Protein AF-A0A2V6M785-F1 (afdb_monomer)

pLDDT: mean 87.36, std 16.02, range [40.91, 98.44]

Mean predicted aligned error: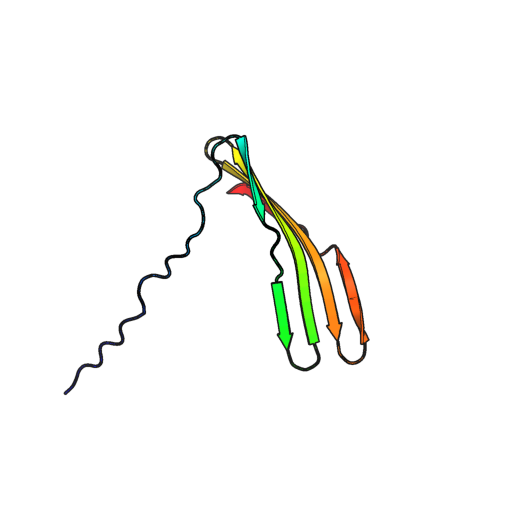 8.93 Å

Structure (mmCIF, N/CA/C/O backbone):
data_AF-A0A2V6M785-F1
#
_entry.id   AF-A0A2V6M785-F1
#
loop_
_atom_site.group_PDB
_atom_site.id
_atom_site.type_symbol
_atom_site.label_atom_id
_atom_site.label_alt_id
_atom_site.label_comp_id
_atom_site.label_asym_id
_atom_site.label_entity_id
_atom_site.label_seq_id
_atom_site.pdbx_PDB_ins_code
_atom_site.Cartn_x
_atom_site.Cartn_y
_atom_site.Cartn_z
_atom_site.occupancy
_atom_site.B_iso_or_equiv
_atom_site.auth_seq_id
_atom_site.auth_comp_id
_atom_site.auth_asym_id
_atom_site.auth_atom_id
_atom_site.pdbx_PDB_model_num
ATOM 1 N N . MET A 1 1 ? 34.692 -36.173 16.708 1.00 40.91 1 MET A N 1
ATOM 2 C CA . MET A 1 1 ? 33.333 -35.989 16.164 1.00 40.91 1 MET A CA 1
ATOM 3 C C . MET A 1 1 ? 32.802 -34.702 16.766 1.00 40.91 1 MET A C 1
ATOM 5 O O . MET A 1 1 ? 32.456 -34.698 17.938 1.00 40.91 1 MET A O 1
ATOM 9 N N . THR A 1 2 ? 32.889 -33.599 16.027 1.00 44.34 2 THR A N 1
ATOM 10 C CA . THR A 1 2 ? 32.453 -32.275 16.494 1.00 44.34 2 THR A CA 1
ATOM 11 C C . THR A 1 2 ? 31.051 -32.057 15.944 1.00 44.34 2 THR A C 1
ATOM 13 O O . THR A 1 2 ? 30.851 -32.156 14.738 1.00 44.34 2 THR A O 1
ATOM 16 N N . LEU A 1 3 ? 30.071 -31.875 16.826 1.00 49.81 3 LEU A N 1
ATOM 17 C CA . LEU A 1 3 ? 28.700 -31.554 16.443 1.00 49.81 3 LEU A CA 1
ATOM 18 C C . LEU A 1 3 ? 28.629 -30.053 16.148 1.00 49.81 3 LEU A C 1
ATOM 20 O O . LEU A 1 3 ? 28.672 -29.246 17.074 1.00 49.81 3 LEU A O 1
ATOM 24 N N . ASP A 1 4 ? 28.524 -29.693 14.869 1.00 55.38 4 ASP A N 1
ATOM 25 C CA . ASP A 1 4 ? 28.115 -28.353 14.449 1.00 55.38 4 ASP A CA 1
ATOM 26 C C . ASP A 1 4 ? 26.618 -28.186 14.727 1.00 55.38 4 ASP A C 1
ATOM 28 O O . ASP A 1 4 ? 25.756 -28.665 13.989 1.00 55.38 4 ASP A O 1
ATOM 32 N N . LEU A 1 5 ? 26.298 -27.518 15.833 1.00 61.50 5 LEU A N 1
ATOM 33 C CA . LEU A 1 5 ? 24.953 -27.028 16.101 1.00 61.50 5 LEU A CA 1
ATOM 34 C C . LEU A 1 5 ? 24.755 -25.745 15.291 1.00 61.50 5 LEU A C 1
ATOM 36 O O . LEU A 1 5 ? 25.086 -24.651 15.749 1.00 61.50 5 LEU A O 1
ATOM 40 N N . THR A 1 6 ? 24.205 -25.862 14.082 1.00 59.97 6 THR A N 1
ATOM 41 C CA . THR A 1 6 ? 23.687 -24.703 13.348 1.00 59.97 6 THR A CA 1
ATOM 42 C C . THR A 1 6 ? 22.503 -24.136 14.123 1.00 59.97 6 THR A C 1
ATOM 44 O O . THR A 1 6 ? 21.368 -24.599 14.004 1.00 59.97 6 THR A O 1
ATOM 47 N N . ARG A 1 7 ? 22.770 -23.142 14.967 1.00 63.72 7 ARG A N 1
ATOM 48 C CA . ARG A 1 7 ? 21.734 -22.337 15.603 1.00 63.72 7 ARG A CA 1
ATOM 49 C C . ARG A 1 7 ? 21.094 -21.493 14.504 1.00 63.72 7 ARG A C 1
ATOM 51 O O . ARG A 1 7 ? 21.705 -20.533 14.038 1.00 63.72 7 ARG A O 1
ATOM 58 N N . ALA A 1 8 ? 19.874 -21.852 14.095 1.00 63.94 8 ALA A N 1
ATOM 59 C CA . ALA A 1 8 ? 19.000 -20.893 13.432 1.00 63.94 8 ALA A CA 1
ATOM 60 C C . ALA A 1 8 ? 19.001 -19.620 14.291 1.00 63.94 8 ALA A C 1
ATOM 62 O O . ALA A 1 8 ? 19.004 -19.712 15.526 1.00 63.94 8 ALA A O 1
ATOM 63 N N . GLY A 1 9 ? 19.121 -18.456 13.649 1.00 64.25 9 GLY A N 1
ATOM 64 C CA . GLY A 1 9 ? 19.157 -17.173 14.343 1.00 64.25 9 GLY A CA 1
ATOM 65 C C . GLY A 1 9 ? 18.007 -17.043 15.351 1.00 64.25 9 GLY A C 1
ATOM 66 O O . GLY A 1 9 ? 17.051 -17.820 15.301 1.00 64.25 9 GLY A O 1
ATOM 67 N N . PRO A 1 10 ? 18.097 -16.100 16.306 1.00 65.94 10 PRO A N 1
ATOM 68 C CA . PRO A 1 10 ? 16.973 -15.816 17.199 1.00 65.94 10 PRO A CA 1
ATOM 69 C C . PRO A 1 10 ? 15.661 -15.704 16.396 1.00 65.94 10 PRO A C 1
ATOM 71 O O . PRO A 1 10 ? 15.727 -15.332 15.220 1.00 65.94 10 PRO A O 1
ATOM 74 N N . PRO A 1 11 ? 14.499 -16.047 16.994 1.00 61.53 11 PRO A N 1
ATOM 75 C CA . PRO A 1 11 ? 13.202 -15.936 16.331 1.00 61.53 11 PRO A CA 1
ATOM 76 C C . PRO A 1 11 ? 13.120 -14.619 15.568 1.00 61.53 11 PRO A C 1
ATOM 78 O O . PRO A 1 11 ? 13.608 -13.603 16.067 1.00 61.53 11 PRO A O 1
ATOM 81 N N . PHE A 1 12 ? 12.555 -14.644 14.362 1.00 50.91 12 PHE A N 1
ATOM 82 C CA . PHE A 1 12 ? 12.336 -13.433 13.583 1.00 50.91 12 PHE A CA 1
ATOM 83 C C . PHE A 1 12 ? 11.284 -12.594 14.323 1.00 50.91 12 PHE A C 1
ATOM 85 O O . PHE A 1 12 ? 10.086 -12.759 14.120 1.00 50.91 12 PHE A O 1
ATOM 92 N N . VAL A 1 13 ? 11.746 -11.794 15.285 1.00 52.62 13 VAL A N 1
ATOM 93 C CA . VAL A 1 13 ? 10.956 -10.796 15.997 1.00 52.62 13 VAL A CA 1
ATOM 94 C C . VAL A 1 13 ? 10.881 -9.615 15.050 1.00 52.62 13 VAL A C 1
ATOM 96 O O . VAL A 1 13 ? 11.829 -8.836 14.941 1.00 52.62 13 VAL A O 1
ATOM 99 N N . THR A 1 14 ? 9.794 -9.551 14.292 1.00 55.97 14 THR A N 1
ATOM 100 C CA . THR A 1 14 ? 9.394 -8.307 13.651 1.00 55.97 14 THR A CA 1
ATOM 101 C C . THR A 1 14 ? 8.852 -7.396 14.746 1.00 55.97 14 THR A C 1
ATOM 103 O O . THR A 1 14 ? 8.172 -7.853 15.663 1.00 55.97 14 THR A O 1
ATOM 106 N N . ASP A 1 15 ? 9.179 -6.111 14.684 1.00 55.97 15 ASP A N 1
ATOM 107 C CA . ASP A 1 15 ? 8.607 -5.089 15.571 1.00 55.97 15 ASP A CA 1
ATOM 108 C C . ASP A 1 15 ? 7.196 -4.709 15.072 1.00 55.97 15 ASP A C 1
ATOM 110 O O . ASP A 1 15 ? 6.819 -3.539 15.064 1.00 55.97 15 ASP A O 1
ATOM 114 N N . ASP A 1 16 ? 6.453 -5.693 14.539 1.00 62.22 16 ASP A N 1
ATOM 115 C CA . ASP A 1 16 ? 5.170 -5.450 13.892 1.00 62.22 16 ASP A CA 1
ATOM 116 C C . ASP A 1 16 ? 4.197 -4.920 14.951 1.00 62.22 16 ASP A C 1
ATOM 118 O O . ASP A 1 16 ? 3.978 -5.589 15.970 1.00 62.22 16 ASP A O 1
ATOM 122 N N . PRO A 1 17 ? 3.629 -3.721 14.750 1.00 61.72 17 PRO A N 1
ATOM 123 C CA . PRO A 1 17 ? 2.753 -3.116 15.735 1.00 61.72 17 PRO A CA 1
ATOM 124 C C . PRO A 1 17 ? 1.521 -3.993 15.988 1.00 61.72 17 PRO A C 1
ATOM 126 O O . PRO A 1 17 ? 0.968 -4.625 15.081 1.00 61.72 17 PRO A O 1
ATOM 129 N N . GLU A 1 18 ? 1.077 -4.016 17.247 1.00 71.25 18 GLU A N 1
ATOM 130 C CA . GLU A 1 18 ? -0.235 -4.557 17.603 1.00 71.25 18 GLU A CA 1
ATOM 131 C C . GLU A 1 18 ? -1.342 -3.817 16.823 1.00 71.25 18 GLU A C 1
ATOM 133 O O . GLU A 1 18 ? -1.142 -2.662 16.434 1.00 71.25 18 GLU A O 1
ATOM 138 N N . PRO A 1 19 ? -2.517 -4.442 16.595 1.00 72.06 19 PRO A N 1
ATOM 139 C CA . PRO A 1 19 ? -3.635 -3.775 15.934 1.00 72.06 19 PRO A CA 1
ATOM 140 C C . PRO A 1 19 ? -3.900 -2.383 16.527 1.00 72.06 19 PRO A C 1
ATOM 142 O O . PRO A 1 19 ? -3.837 -2.233 17.755 1.00 72.06 19 PRO A O 1
ATOM 145 N N . PRO A 1 20 ? -4.249 -1.369 15.707 1.00 82.19 20 PRO A N 1
ATOM 146 C CA . PRO A 1 20 ? -4.619 -0.065 16.224 1.00 82.19 20 PRO A CA 1
ATOM 147 C C . PRO A 1 20 ? -5.728 -0.224 17.270 1.00 82.19 20 PRO A C 1
ATOM 149 O O . PRO A 1 20 ? -6.652 -1.025 17.068 1.00 82.19 20 PRO A O 1
ATOM 152 N N . PRO A 1 21 ? -5.691 0.540 18.375 1.00 86.75 21 PRO A N 1
ATOM 153 C CA . PRO A 1 21 ? -6.777 0.508 19.340 1.00 86.75 21 PRO A CA 1
ATOM 154 C C . PRO A 1 21 ? -8.102 0.870 18.646 1.00 86.75 21 PRO A C 1
ATOM 156 O O . PRO A 1 21 ? -8.092 1.582 17.636 1.00 86.75 21 PRO A O 1
ATOM 159 N N . PRO A 1 22 ? -9.260 0.435 19.174 1.00 90.62 22 PRO A N 1
ATOM 160 C CA . PRO A 1 22 ? -10.552 0.773 18.589 1.00 90.62 22 PRO A CA 1
ATOM 161 C C . PRO A 1 22 ? -10.709 2.281 18.356 1.00 90.62 22 PRO A C 1
ATOM 163 O O . PRO A 1 22 ? -10.510 3.091 19.260 1.00 90.62 22 PRO A O 1
ATOM 166 N N . GLY A 1 23 ? -11.074 2.648 17.130 1.00 90.56 23 GLY A N 1
ATOM 167 C CA . GLY A 1 23 ? -11.185 4.026 16.664 1.00 90.56 23 GLY A CA 1
ATOM 168 C C . GLY A 1 23 ? -9.868 4.679 16.220 1.00 90.56 23 GLY A C 1
ATOM 169 O O . GLY A 1 23 ? -9.892 5.844 15.820 1.00 90.56 23 GLY A O 1
ATOM 170 N N . GLY A 1 24 ? -8.738 3.971 16.299 1.00 92.75 24 GLY A N 1
ATOM 171 C CA . GLY A 1 24 ? -7.406 4.459 15.947 1.00 92.75 24 GLY A CA 1
ATOM 172 C C . GLY A 1 24 ? -7.058 4.286 14.468 1.00 92.75 24 GLY A C 1
ATOM 173 O O . GLY A 1 24 ? -7.457 3.309 13.836 1.00 92.75 24 GLY A O 1
ATOM 174 N N . TRP A 1 25 ? -6.284 5.235 13.937 1.00 94.19 25 TRP A N 1
ATOM 175 C CA . TRP A 1 25 ? -5.707 5.186 12.592 1.00 94.19 25 TRP A CA 1
ATOM 176 C C . TRP A 1 25 ? -4.228 4.806 12.648 1.00 94.19 25 TRP A C 1
ATOM 178 O O . TRP A 1 25 ? -3.487 5.346 13.467 1.00 94.19 25 TRP A O 1
ATOM 188 N N . GLU A 1 26 ? -3.798 3.971 11.709 1.00 93.44 26 GLU A N 1
ATOM 189 C CA . GLU A 1 26 ? -2.398 3.804 11.324 1.00 93.44 26 GLU A CA 1
ATOM 190 C C . GLU A 1 26 ? -2.265 4.049 9.812 1.00 93.44 26 GLU A C 1
ATOM 192 O O . GLU A 1 26 ? -3.092 3.591 9.019 1.00 93.44 26 GLU A O 1
ATOM 197 N N . ILE A 1 27 ? -1.251 4.825 9.419 1.00 94.44 27 ILE A N 1
ATOM 198 C CA . ILE A 1 27 ? -0.994 5.227 8.032 1.00 94.44 27 ILE A CA 1
ATOM 199 C C . ILE A 1 27 ? 0.474 4.948 7.728 1.00 94.44 27 ILE A C 1
ATOM 201 O O . ILE A 1 27 ? 1.354 5.624 8.262 1.00 94.44 27 ILE A O 1
ATOM 205 N N . ASN A 1 28 ? 0.722 4.004 6.826 1.00 94.50 28 ASN A N 1
ATOM 206 C CA . ASN A 1 28 ? 2.053 3.685 6.328 1.00 94.50 28 ASN A CA 1
ATOM 207 C C . ASN A 1 28 ? 2.155 4.096 4.854 1.00 94.50 28 ASN A C 1
ATOM 209 O O . ASN A 1 28 ? 1.211 3.930 4.081 1.00 94.50 28 ASN A O 1
ATOM 213 N N . ILE A 1 29 ? 3.308 4.644 4.459 1.00 97.06 29 ILE A N 1
ATOM 214 C CA . ILE A 1 29 ? 3.588 5.023 3.064 1.00 97.06 29 ILE A CA 1
ATOM 215 C C . ILE A 1 29 ? 4.912 4.386 2.614 1.00 97.06 29 ILE A C 1
ATOM 217 O O . ILE A 1 29 ? 5.912 5.090 2.440 1.00 97.06 29 ILE A O 1
ATOM 221 N N . PRO A 1 30 ? 4.979 3.047 2.509 1.00 95.56 30 PRO A N 1
ATOM 222 C CA . PRO A 1 30 ? 6.159 2.374 1.989 1.00 95.56 30 PRO A CA 1
ATOM 223 C C . PRO A 1 30 ? 6.314 2.561 0.474 1.00 95.56 30 PRO A C 1
ATOM 225 O O . PRO A 1 30 ? 5.430 3.044 -0.239 1.00 95.56 30 PRO A O 1
ATOM 228 N N . PHE A 1 31 ? 7.465 2.112 -0.017 1.00 95.81 31 PHE A N 1
ATOM 229 C CA . PHE A 1 31 ? 7.638 1.738 -1.410 1.00 95.81 31 PHE A CA 1
ATOM 230 C C . PHE A 1 31 ? 8.124 0.291 -1.484 1.00 95.81 31 PHE A C 1
ATOM 232 O O . PHE A 1 31 ? 8.910 -0.148 -0.643 1.00 95.81 31 PHE A O 1
ATOM 239 N N . ILE A 1 32 ? 7.681 -0.432 -2.505 1.00 96.81 32 ILE A N 1
ATOM 240 C CA . ILE A 1 32 ? 8.210 -1.749 -2.867 1.00 96.81 32 ILE A CA 1
ATOM 241 C C . ILE A 1 32 ? 9.018 -1.564 -4.149 1.00 96.81 32 ILE A C 1
ATOM 243 O O . ILE A 1 32 ? 8.609 -0.809 -5.027 1.00 96.81 32 ILE A O 1
ATOM 247 N N . LEU A 1 33 ? 10.187 -2.197 -4.240 1.00 97.06 33 LEU A N 1
ATOM 248 C CA . LEU A 1 33 ? 11.061 -2.143 -5.411 1.00 97.06 33 LEU A CA 1
ATOM 249 C C . LEU A 1 33 ? 11.560 -3.552 -5.720 1.00 97.06 33 LEU A C 1
ATOM 251 O O . LEU A 1 33 ? 12.277 -4.145 -4.915 1.00 97.06 33 LEU A O 1
ATOM 255 N N . GLU A 1 34 ? 11.259 -4.033 -6.919 1.00 97.81 34 GLU A N 1
ATOM 256 C CA . GLU A 1 34 ? 11.886 -5.213 -7.498 1.00 97.81 34 GLU A CA 1
ATOM 257 C C . GLU A 1 34 ? 12.732 -4.796 -8.703 1.00 97.81 34 GLU A C 1
ATOM 259 O O . GLU A 1 34 ? 12.300 -4.033 -9.571 1.00 97.81 34 GLU A O 1
ATOM 264 N N . ARG A 1 35 ? 13.975 -5.280 -8.761 1.00 96.75 35 ARG A N 1
ATOM 265 C CA . ARG A 1 35 ? 14.886 -4.998 -9.871 1.00 96.75 35 ARG A CA 1
ATOM 2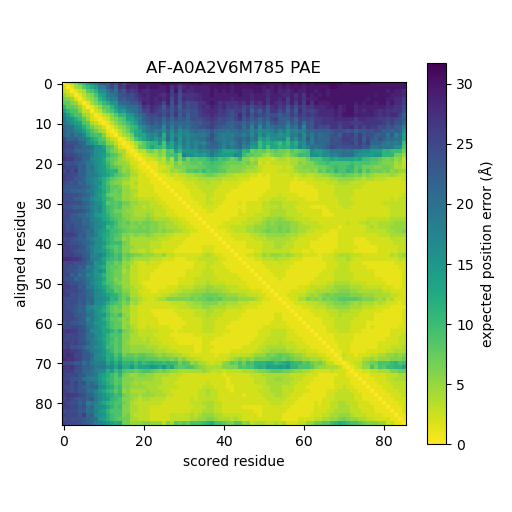66 C C . ARG A 1 35 ? 15.535 -6.277 -10.372 1.00 96.75 35 ARG A C 1
ATOM 268 O O . ARG A 1 35 ? 16.214 -6.977 -9.627 1.00 96.75 35 ARG A O 1
ATOM 275 N N . THR A 1 36 ? 15.388 -6.511 -11.669 1.00 96.12 36 THR A N 1
ATOM 276 C CA . THR A 1 36 ? 16.081 -7.553 -12.431 1.00 96.12 36 THR A CA 1
ATOM 277 C C . THR A 1 36 ? 16.861 -6.900 -13.583 1.00 96.12 36 THR A C 1
ATOM 279 O O . THR A 1 36 ? 16.678 -5.709 -13.855 1.00 96.12 36 THR A O 1
ATOM 282 N N . PRO A 1 37 ? 17.798 -7.599 -14.252 1.00 97.38 37 PRO A N 1
ATOM 283 C CA . PRO A 1 37 ? 18.504 -7.020 -15.393 1.00 97.38 37 PRO A CA 1
ATOM 284 C C . PRO A 1 37 ? 17.526 -6.522 -16.467 1.00 97.38 37 PRO A C 1
ATOM 286 O O . PRO A 1 37 ? 16.729 -7.295 -16.990 1.00 97.38 37 PRO A O 1
ATOM 289 N N . GLY A 1 38 ? 17.586 -5.229 -16.785 1.00 96.00 38 GLY A N 1
ATOM 290 C CA . GLY A 1 38 ? 16.748 -4.595 -17.804 1.00 96.00 38 GLY A CA 1
ATOM 291 C C . GLY A 1 38 ? 15.305 -4.277 -17.399 1.00 96.00 38 GLY A C 1
ATOM 292 O O . GLY A 1 38 ? 14.572 -3.744 -18.232 1.00 96.00 38 GLY A O 1
ATOM 293 N N . ARG A 1 39 ? 14.885 -4.590 -16.160 1.00 97.44 39 ARG A N 1
ATOM 294 C CA . ARG A 1 39 ? 13.515 -4.362 -15.669 1.00 97.44 39 ARG A CA 1
ATOM 295 C C . ARG A 1 39 ? 13.488 -3.887 -14.216 1.00 97.44 39 ARG A C 1
ATOM 297 O O . ARG A 1 39 ? 14.212 -4.378 -13.354 1.00 97.44 39 ARG A O 1
ATOM 304 N N . THR A 1 40 ? 12.648 -2.899 -13.934 1.00 97.88 40 THR A N 1
ATOM 305 C CA . THR A 1 40 ? 12.364 -2.411 -12.579 1.00 97.88 40 THR A CA 1
ATOM 306 C C . THR A 1 40 ? 10.859 -2.287 -12.390 1.00 97.88 40 THR A C 1
ATOM 308 O O . THR A 1 40 ? 10.191 -1.675 -13.221 1.00 97.88 40 THR A O 1
ATOM 311 N N . GLU A 1 41 ? 10.348 -2.819 -11.289 1.00 98.12 41 GLU A N 1
ATOM 312 C CA . GLU A 1 41 ? 8.963 -2.664 -10.844 1.00 98.12 41 GLU A CA 1
ATOM 313 C C . GLU A 1 41 ? 8.922 -2.020 -9.473 1.00 98.12 41 GLU A C 1
ATOM 315 O O . GLU A 1 41 ? 9.778 -2.284 -8.625 1.00 98.12 41 GLU A O 1
ATOM 320 N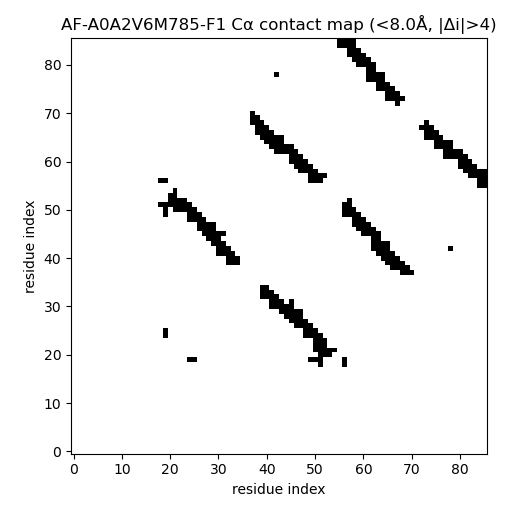 N . MET A 1 42 ? 7.931 -1.161 -9.261 1.00 98.19 42 MET A N 1
ATOM 321 C CA . MET A 1 42 ? 7.714 -0.518 -7.977 1.00 98.19 42 MET A CA 1
ATOM 322 C C . MET A 1 42 ? 6.234 -0.343 -7.686 1.00 98.19 42 MET A C 1
ATOM 324 O O . MET A 1 42 ? 5.473 -0.026 -8.595 1.00 98.19 42 MET A O 1
ATOM 328 N N . ASP A 1 43 ? 5.893 -0.391 -6.404 1.00 98.25 43 ASP A N 1
ATOM 329 C CA . ASP A 1 43 ? 4.694 0.246 -5.864 1.00 98.25 43 ASP A CA 1
ATOM 330 C C . ASP A 1 43 ? 5.158 1.435 -5.025 1.00 98.25 43 ASP A C 1
ATOM 332 O O . ASP A 1 43 ? 5.736 1.248 -3.952 1.00 98.25 43 ASP A O 1
ATOM 336 N N . ALA A 1 44 ? 5.022 2.658 -5.546 1.00 97.06 44 ALA A N 1
ATOM 337 C CA . ALA A 1 44 ? 5.626 3.843 -4.937 1.00 97.06 44 ALA A CA 1
ATOM 338 C C . ALA A 1 44 ? 4.899 5.162 -5.298 1.00 97.06 44 ALA A C 1
ATOM 340 O O . ALA A 1 44 ? 5.002 5.623 -6.438 1.00 97.06 44 ALA A O 1
ATOM 341 N N . PRO A 1 45 ? 4.244 5.836 -4.330 1.00 97.31 45 PRO A N 1
ATOM 342 C CA . PRO A 1 45 ? 3.976 5.358 -2.972 1.00 97.31 45 PRO A CA 1
ATOM 343 C C . PRO A 1 45 ? 2.951 4.212 -2.964 1.00 97.31 45 PRO A C 1
ATOM 345 O O . PRO A 1 45 ? 2.041 4.181 -3.794 1.00 97.31 45 PRO A O 1
ATOM 348 N N . LEU A 1 46 ? 3.075 3.313 -1.991 1.00 98.06 46 LEU A N 1
ATOM 349 C CA . LEU A 1 46 ? 1.997 2.430 -1.556 1.00 98.06 46 LEU A CA 1
ATOM 350 C C . LEU A 1 46 ? 1.355 3.063 -0.322 1.00 98.06 46 LEU A C 1
ATOM 352 O O . LEU A 1 46 ? 2.006 3.188 0.707 1.00 98.06 46 LEU A O 1
ATOM 356 N N . PHE A 1 47 ? 0.100 3.494 -0.415 1.00 97.88 47 PHE A N 1
ATOM 357 C CA . PHE A 1 47 ? -0.647 3.930 0.765 1.00 97.88 47 PHE A CA 1
ATOM 358 C C . PHE A 1 47 ? -1.253 2.704 1.444 1.00 97.88 47 PHE A C 1
ATOM 360 O O . PHE A 1 47 ? -2.122 2.077 0.850 1.00 97.88 47 PHE A O 1
ATOM 367 N N . ASP A 1 48 ? -0.828 2.382 2.664 1.00 96.75 48 ASP A N 1
ATOM 368 C CA . ASP A 1 48 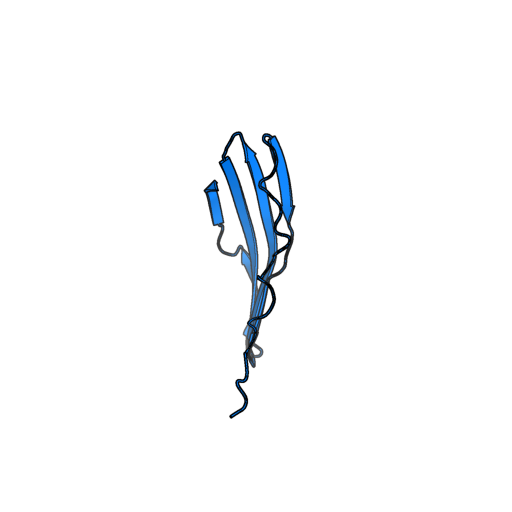? -1.404 1.315 3.492 1.00 96.75 48 ASP A CA 1
ATOM 369 C C . ASP A 1 48 ? -2.100 1.942 4.706 1.00 96.75 48 ASP A C 1
ATOM 371 O O . ASP A 1 48 ? -1.466 2.511 5.602 1.00 96.75 48 ASP A O 1
ATOM 375 N N . LEU A 1 49 ? -3.431 1.893 4.685 1.00 95.94 49 LEU A N 1
ATOM 376 C CA . LEU A 1 49 ? -4.312 2.530 5.652 1.00 95.94 49 LEU A CA 1
ATOM 377 C C . LEU A 1 49 ? -4.997 1.473 6.505 1.00 95.94 49 LEU A C 1
ATOM 379 O O . LEU A 1 49 ? -5.625 0.546 5.994 1.00 95.94 49 LEU A O 1
ATOM 383 N N . ASN A 1 50 ? -4.936 1.672 7.814 1.00 95.38 50 ASN A N 1
ATOM 384 C CA . ASN A 1 50 ? -5.439 0.740 8.804 1.00 95.38 50 ASN A CA 1
ATOM 385 C C . ASN A 1 50 ? -6.314 1.478 9.820 1.00 95.38 50 ASN A C 1
ATOM 387 O O . ASN A 1 50 ? -5.911 2.509 10.362 1.00 95.38 50 ASN A O 1
ATOM 391 N N . TYR A 1 51 ? -7.513 0.953 10.082 1.00 95.88 51 TYR A N 1
ATOM 392 C CA . TYR A 1 51 ? -8.445 1.531 11.051 1.00 95.88 51 TYR A CA 1
ATOM 393 C C . TYR A 1 51 ? -8.953 0.483 12.037 1.00 95.88 51 TYR A C 1
ATOM 395 O O . TYR A 1 51 ? -9.527 -0.534 11.639 1.00 95.88 51 TYR A O 1
ATOM 403 N N . GLY A 1 52 ? -8.748 0.747 13.326 1.00 95.31 52 GLY A N 1
ATOM 404 C CA . GLY A 1 52 ? -9.158 -0.132 14.414 1.00 95.31 52 GLY A CA 1
ATOM 405 C C . GLY A 1 52 ? -10.643 -0.002 14.750 1.00 95.31 52 GLY A C 1
ATOM 406 O O . GLY A 1 52 ? -11.197 1.092 14.846 1.00 95.31 52 GLY A O 1
ATOM 407 N N . LEU A 1 53 ? -11.288 -1.130 15.011 1.00 93.44 53 LEU A N 1
ATOM 408 C CA . LEU A 1 53 ? -12.624 -1.263 15.590 1.00 93.44 53 LEU A CA 1
ATOM 409 C C . LEU A 1 53 ? -12.547 -2.284 16.745 1.00 93.44 53 LEU A C 1
ATOM 411 O O . LEU A 1 53 ? -11.521 -2.940 16.928 1.00 93.44 53 LEU A O 1
ATOM 415 N N . PRO A 1 54 ? -13.599 -2.454 17.565 1.00 93.62 54 PRO A N 1
ATOM 416 C CA . PRO A 1 54 ? -13.598 -3.500 18.584 1.00 93.62 54 PRO A CA 1
ATOM 417 C C . PRO A 1 54 ? -13.388 -4.896 17.972 1.00 93.62 54 PRO A C 1
ATOM 419 O O . PRO A 1 54 ? -14.256 -5.394 17.257 1.00 93.62 54 PRO A O 1
ATOM 422 N N . ASN A 1 55 ? -12.256 -5.529 18.297 1.00 89.69 55 ASN A N 1
ATOM 423 C CA . ASN A 1 55 ? -11.852 -6.879 17.868 1.00 89.69 55 ASN A CA 1
ATOM 424 C C . ASN A 1 55 ? -11.665 -7.082 16.352 1.00 89.69 55 ASN A C 1
ATOM 426 O O . ASN A 1 55 ? -11.605 -8.227 15.913 1.00 89.69 55 ASN A O 1
ATOM 430 N N . VAL A 1 56 ? -11.615 -6.012 15.556 1.00 91.50 56 VAL A N 1
ATOM 431 C CA . VAL A 1 56 ? -11.462 -6.095 14.098 1.00 91.50 56 VAL A CA 1
ATOM 432 C C . VAL A 1 56 ? -10.712 -4.878 13.575 1.00 91.50 56 VAL A C 1
ATOM 434 O O . VAL A 1 56 ? -10.829 -3.787 14.134 1.00 91.50 56 VAL A O 1
ATOM 437 N N . GLN A 1 57 ? -9.970 -5.040 12.486 1.00 93.50 57 GLN A N 1
ATOM 438 C CA . GLN A 1 57 ? -9.284 -3.944 11.809 1.00 93.50 57 GLN A CA 1
ATOM 439 C C . GLN A 1 57 ? -9.611 -3.940 10.317 1.00 93.50 57 GLN A C 1
ATOM 441 O O 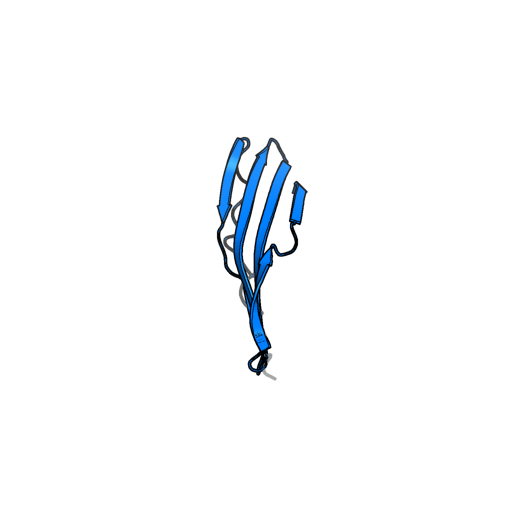. GLN A 1 57 ? -9.540 -4.967 9.643 1.00 93.50 57 GLN A O 1
ATOM 446 N N . LEU A 1 58 ? -9.961 -2.765 9.797 1.00 95.44 58 LEU A N 1
ATOM 447 C CA . LEU A 1 58 ? -10.150 -2.540 8.367 1.00 95.44 58 LEU A CA 1
ATOM 448 C C . LEU A 1 58 ? -8.820 -2.128 7.742 1.00 95.44 58 LEU A C 1
ATOM 450 O O . LEU A 1 58 ? -8.103 -1.308 8.320 1.00 95.44 58 LEU A O 1
ATOM 454 N N . LYS A 1 59 ?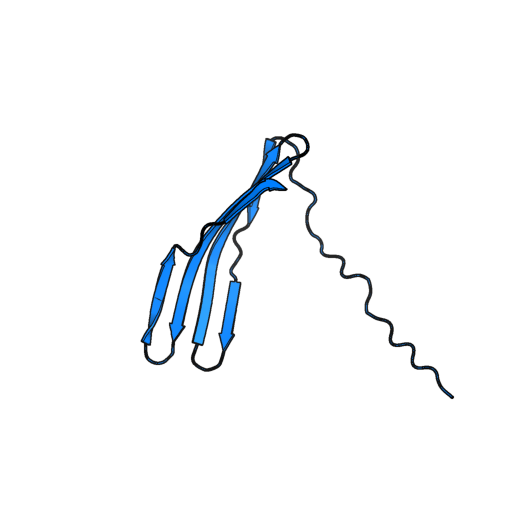 -8.523 -2.660 6.555 1.00 96.88 59 LYS A N 1
ATOM 455 C CA . LYS A 1 59 ? -7.309 -2.350 5.798 1.00 96.88 59 LYS A CA 1
ATOM 456 C C . LYS A 1 59 ? -7.628 -1.941 4.359 1.00 96.88 59 LYS A C 1
ATOM 458 O O . LYS A 1 59 ? -8.480 -2.562 3.720 1.00 96.88 59 LYS A O 1
ATOM 463 N N . LEU A 1 60 ? -6.926 -0.924 3.861 1.00 97.69 60 LEU A N 1
ATOM 464 C CA . LEU A 1 60 ? -6.981 -0.448 2.479 1.00 97.69 60 LEU A CA 1
ATOM 465 C C . LEU A 1 60 ? -5.567 -0.152 1.965 1.00 97.69 60 LEU A C 1
ATOM 467 O O . LEU A 1 60 ? -4.869 0.675 2.546 1.00 97.69 60 LEU A O 1
ATOM 471 N N . GLU A 1 61 ? -5.186 -0.776 0.853 1.00 98.12 61 GLU A N 1
ATOM 472 C CA . GLU A 1 61 ? -3.932 -0.510 0.147 1.00 98.12 61 GLU A CA 1
ATOM 473 C C . GLU A 1 61 ? -4.188 0.114 -1.229 1.00 98.12 61 GLU A C 1
ATOM 475 O O . GLU A 1 61 ? -5.044 -0.349 -1.990 1.00 98.12 61 GLU A O 1
ATOM 480 N N . ILE A 1 62 ? -3.442 1.176 -1.541 1.00 98.31 62 ILE A N 1
ATOM 481 C CA . ILE A 1 62 ? -3.540 1.928 -2.797 1.00 98.31 62 ILE A CA 1
ATOM 482 C C . ILE A 1 62 ? -2.123 2.183 -3.337 1.00 98.31 62 ILE A C 1
ATOM 484 O O . ILE A 1 62 ? -1.473 3.143 -2.910 1.00 98.31 62 ILE A O 1
ATOM 488 N N . PRO A 1 63 ? -1.615 1.351 -4.258 1.00 98.25 63 PRO A N 1
ATOM 489 C CA . PRO A 1 63 ? -0.318 1.567 -4.890 1.00 98.25 63 PRO A CA 1
ATOM 490 C C . PRO A 1 63 ? -0.392 2.466 -6.132 1.00 98.25 63 PRO A C 1
ATOM 492 O O . PRO A 1 63 ? -1.314 2.377 -6.949 1.00 98.25 63 PRO A O 1
ATOM 495 N N . ILE A 1 64 ? 0.649 3.278 -6.329 1.00 98.44 64 ILE A N 1
ATOM 496 C CA . ILE A 1 64 ? 1.052 3.724 -7.668 1.00 98.44 64 ILE A CA 1
ATOM 497 C C . ILE A 1 64 ? 2.042 2.696 -8.218 1.00 98.44 64 ILE A C 1
ATOM 499 O O . ILE A 1 64 ? 3.195 2.658 -7.787 1.00 98.44 64 ILE A O 1
ATOM 503 N N . ALA A 1 65 ? 1.594 1.887 -9.175 1.00 98.38 65 ALA A N 1
ATOM 504 C CA . ALA A 1 65 ? 2.424 0.896 -9.842 1.00 98.38 65 ALA A CA 1
ATOM 505 C C . ALA A 1 65 ? 3.297 1.569 -10.909 1.00 98.38 65 ALA A C 1
ATOM 507 O O . ALA A 1 65 ? 2.805 2.325 -11.754 1.00 98.38 65 ALA A O 1
ATOM 508 N N . ILE A 1 66 ? 4.595 1.278 -10.892 1.00 98.38 66 ILE A N 1
ATOM 509 C CA . ILE A 1 66 ? 5.594 1.781 -11.835 1.00 98.38 66 ILE A CA 1
ATOM 510 C C . ILE A 1 66 ? 6.315 0.588 -12.455 1.00 98.38 66 ILE A C 1
ATOM 512 O O . ILE A 1 66 ? 6.819 -0.278 -11.747 1.00 98.38 66 ILE A O 1
ATOM 516 N N . ALA A 1 67 ? 6.422 0.573 -13.780 1.00 97.88 67 ALA A N 1
ATOM 517 C CA . ALA A 1 67 ? 7.199 -0.412 -14.519 1.00 97.88 67 ALA A CA 1
ATOM 518 C C . ALA A 1 67 ? 8.170 0.292 -15.468 1.00 97.88 67 ALA A C 1
ATOM 520 O O . ALA A 1 67 ? 7.775 1.157 -16.252 1.00 97.88 67 ALA A O 1
ATOM 521 N N . HIS A 1 68 ? 9.439 -0.094 -15.415 1.00 97.81 68 HIS A N 1
ATOM 522 C CA . HIS A 1 68 ? 10.482 0.367 -16.318 1.00 97.81 68 HIS A CA 1
ATOM 523 C C . HIS A 1 68 ? 11.151 -0.823 -16.993 1.00 97.81 68 HIS A C 1
ATOM 525 O O . HIS A 1 68 ? 11.612 -1.729 -16.302 1.00 97.81 68 HIS A O 1
ATOM 531 N N . ASN A 1 69 ? 11.260 -0.774 -18.319 1.00 96.88 69 ASN A N 1
ATOM 532 C CA . ASN A 1 69 ? 12.146 -1.650 -19.081 1.00 96.88 69 ASN A CA 1
ATOM 533 C C . ASN A 1 69 ? 13.137 -0.781 -19.863 1.00 96.88 69 ASN A C 1
ATOM 535 O O . ASN A 1 69 ? 12.716 0.197 -20.485 1.00 96.88 69 ASN A O 1
ATOM 539 N N . ASP A 1 70 ? 14.414 -1.165 -19.911 1.00 92.62 70 ASP A N 1
ATOM 540 C CA . ASP A 1 70 ? 15.482 -0.350 -20.521 1.00 92.62 70 ASP A CA 1
ATOM 541 C C . ASP A 1 70 ? 15.201 0.020 -21.997 1.00 92.62 70 ASP A C 1
ATOM 543 O O . ASP A 1 70 ? 15.650 1.061 -22.476 1.00 92.62 70 ASP A O 1
ATOM 547 N N . GLY A 1 71 ? 14.435 -0.812 -22.717 1.00 92.56 71 GLY A N 1
ATOM 548 C CA . GLY A 1 71 ? 14.032 -0.578 -24.111 1.00 92.56 71 GLY A CA 1
ATOM 549 C C . GLY A 1 71 ? 12.704 0.167 -24.310 1.00 92.56 71 GLY A C 1
ATOM 550 O O . GLY A 1 71 ? 12.496 0.742 -25.375 1.00 92.56 71 GLY A O 1
ATOM 551 N N . ASP A 1 72 ? 11.825 0.186 -23.302 1.00 92.06 72 ASP A N 1
ATOM 552 C CA . ASP A 1 72 ? 10.450 0.709 -23.418 1.00 92.06 72 ASP A CA 1
ATOM 553 C C . ASP A 1 72 ? 10.194 1.961 -22.562 1.00 92.06 72 ASP A C 1
ATOM 555 O O . ASP A 1 72 ? 9.112 2.555 -22.633 1.00 92.06 72 ASP A O 1
ATOM 559 N N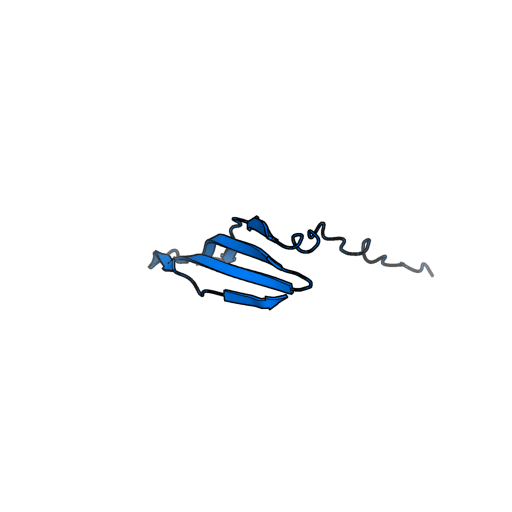 . GLY A 1 73 ? 11.171 2.360 -21.742 1.00 94.19 73 GLY A N 1
ATOM 560 C CA . GLY A 1 73 ? 11.054 3.471 -20.805 1.00 94.19 73 GLY A CA 1
ATOM 561 C C . GLY A 1 73 ? 10.194 3.138 -19.582 1.00 94.19 73 GLY A C 1
ATOM 562 O O . GLY A 1 73 ? 9.973 1.976 -19.245 1.00 94.19 73 GLY A O 1
ATOM 563 N N . THR A 1 74 ? 9.731 4.182 -18.888 1.00 97.69 74 THR A N 1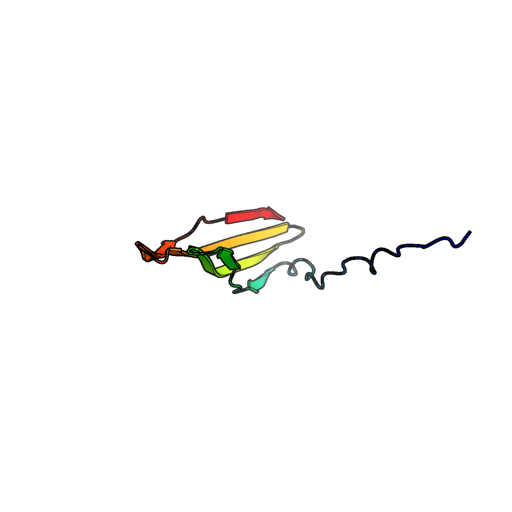
ATOM 564 C CA . THR A 1 74 ? 8.950 4.072 -17.644 1.00 97.69 74 THR A CA 1
ATOM 565 C C . THR A 1 74 ? 7.466 4.318 -17.895 1.00 97.69 74 THR A C 1
ATOM 567 O O . THR A 1 74 ? 7.095 5.282 -18.565 1.00 97.69 74 THR A O 1
ATOM 570 N N . ARG A 1 75 ? 6.609 3.491 -17.297 1.00 97.94 75 ARG A N 1
ATOM 571 C CA . ARG A 1 75 ? 5.154 3.667 -17.232 1.00 97.94 75 ARG A CA 1
ATOM 572 C C . ARG A 1 75 ? 4.716 3.667 -15.772 1.00 97.94 75 ARG A C 1
ATOM 574 O O . ARG A 1 75 ? 5.301 2.951 -14.965 1.00 97.94 75 ARG A O 1
ATOM 581 N N . ALA A 1 76 ? 3.701 4.461 -15.452 1.00 97.69 76 ALA A N 1
ATOM 582 C CA . ALA A 1 76 ? 3.126 4.537 -14.116 1.00 97.69 76 ALA A CA 1
ATOM 583 C C . ALA A 1 76 ? 1.598 4.622 -14.191 1.00 97.69 76 ALA A C 1
ATOM 585 O O . ALA A 1 76 ? 1.057 5.227 -15.122 1.00 97.69 76 ALA A O 1
ATOM 586 N N . GLY A 1 77 ? 0.912 4.033 -13.217 1.00 97.94 77 GLY A N 1
ATOM 587 C CA . GLY A 1 77 ? -0.544 4.035 -13.123 1.00 97.94 77 GLY A CA 1
ATOM 588 C C . GLY A 1 77 ? -1.033 3.569 -11.756 1.00 97.94 77 GLY A C 1
ATOM 589 O O . GLY A 1 77 ? -0.235 3.264 -10.874 1.00 97.94 77 GLY A O 1
ATOM 590 N N . ALA A 1 78 ? -2.352 3.528 -11.572 1.00 97.69 78 ALA A N 1
ATOM 591 C CA . ALA A 1 78 ? -2.925 2.881 -10.396 1.00 97.69 78 ALA A CA 1
ATOM 592 C C . ALA A 1 78 ? -2.611 1.380 -10.453 1.00 97.69 78 ALA A C 1
ATOM 594 O O . ALA A 1 78 ? -2.832 0.757 -11.495 1.00 97.69 78 ALA A O 1
ATOM 595 N N . GLY A 1 79 ? -2.069 0.833 -9.366 1.00 96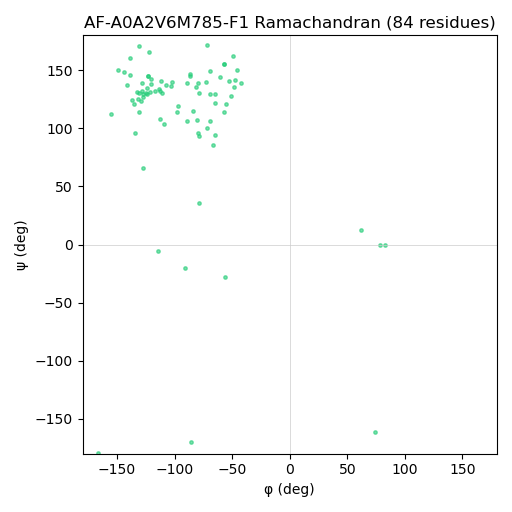.69 79 GLY A N 1
ATOM 596 C CA . GLY A 1 79 ? -1.923 -0.610 -9.211 1.00 96.69 79 GLY A CA 1
ATOM 597 C C . GLY A 1 79 ? -3.192 -1.249 -8.649 1.00 96.69 79 GLY A C 1
ATOM 598 O O . GLY A 1 79 ? -4.243 -0.607 -8.543 1.00 96.69 79 GLY A O 1
ATOM 599 N N . ASP A 1 80 ? -3.085 -2.521 -8.279 1.00 96.69 80 ASP A N 1
ATOM 600 C CA . ASP A 1 80 ? -4.206 -3.271 -7.724 1.00 96.69 80 ASP A CA 1
ATOM 601 C C . ASP A 1 80 ? -4.571 -2.753 -6.328 1.00 96.69 80 ASP A C 1
ATOM 603 O O . ASP A 1 80 ? -3.724 -2.608 -5.448 1.00 96.69 80 ASP A O 1
ATOM 607 N N . LEU A 1 81 ? -5.859 -2.474 -6.122 1.00 97.19 81 LEU A N 1
ATOM 608 C CA . LEU A 1 81 ? -6.382 -2.094 -4.813 1.00 97.19 81 LEU A CA 1
ATOM 609 C C . LEU A 1 81 ? -6.613 -3.343 -3.966 1.00 97.19 81 LEU A C 1
ATOM 611 O O . LEU A 1 81 ? -7.246 -4.295 -4.429 1.00 97.19 81 LEU A O 1
ATOM 615 N N . LEU A 1 82 ? -6.206 -3.300 -2.698 1.00 97.62 82 LEU A N 1
ATOM 616 C CA . LEU A 1 82 ? -6.512 -4.352 -1.730 1.00 97.62 82 LEU A CA 1
ATOM 617 C C . LEU A 1 82 ? -7.372 -3.800 -0.597 1.00 97.62 82 LEU A C 1
ATOM 619 O O . LEU A 1 82 ? -7.076 -2.763 -0.008 1.00 97.62 82 LEU A O 1
ATOM 623 N N . ILE A 1 83 ? -8.441 -4.530 -0.278 1.00 97.50 83 ILE A N 1
ATOM 624 C CA . ILE A 1 83 ? -9.306 -4.276 0.877 1.00 97.50 83 ILE A CA 1
ATOM 625 C C . ILE A 1 83 ? -9.290 -5.528 1.747 1.00 97.50 83 ILE A C 1
ATOM 627 O O . ILE A 1 83 ? -9.481 -6.636 1.244 1.00 97.50 83 ILE A O 1
ATOM 631 N N . GLY A 1 84 ? -9.071 -5.351 3.048 1.00 94.75 84 GLY A N 1
ATOM 632 C CA . GLY A 1 84 ? -8.920 -6.454 3.988 1.00 94.75 84 GLY A CA 1
ATOM 633 C C . GLY A 1 84 ? -9.619 -6.223 5.321 1.00 94.75 84 GLY A C 1
ATOM 634 O O . GLY A 1 84 ? -9.910 -5.093 5.718 1.00 94.75 84 GLY A O 1
ATOM 635 N N . VAL A 1 85 ? -9.853 -7.334 6.015 1.00 93.81 85 VAL A N 1
ATOM 636 C CA . VAL A 1 85 ? -10.311 -7.386 7.404 1.00 93.81 85 VAL A CA 1
ATOM 637 C C . VAL A 1 85 ? -9.345 -8.296 8.161 1.00 93.81 85 VAL A C 1
ATOM 639 O O . VAL A 1 85 ? -9.089 -9.411 7.701 1.00 93.81 85 VAL A O 1
ATOM 642 N N . LYS A 1 86 ? -8.793 -7.808 9.274 1.00 84.81 86 LYS A N 1
ATOM 643 C CA . LYS A 1 86 ? -7.999 -8.592 10.232 1.00 84.81 86 LYS A CA 1
ATOM 644 C C . LYS A 1 86 ? -8.793 -8.820 11.510 1.00 84.81 86 LYS A C 1
ATOM 646 O O . LYS A 1 86 ? -9.488 -7.865 11.934 1.00 84.81 86 LYS A O 1
#

Nearest PDB structures (foldseek):
  3aae-assembly1_A  TM=5.215E-01  e=3.058E-01  Gallus gallus
  7ccc-assembly1_C  TM=5.319E-01  e=4.184E-01  Mus musculus
  3vhx-assembly2_F  TM=5.108E-01  e=1.628E+00  Homo sapiens
  3vhx-assembly2_H  TM=5.133E-01  e=2.473E+00  Homo sapiens
  7t5q-assembly1_I  TM=3.087E-01  e=1.545E+00  Homo sapiens

Secondary structure (DSSP, 8-state):
---------S-----PPPPPPTT-EEEE---EEEEETTEEEEEEEEEEEEEEETTEEEEEEEEEEEEEETTTEEEEEE---EEEE-

Radius of gyration: 19.3 Å; Cα contacts (8 Å, |Δi|>4): 167; chains: 1; bounding box: 47×41×44 Å

Sequence (86 aa):
MTLDLTRAGPPFVTDDPEPPPPGGWEINIPFILERTPGRTEMDAPLFDLNYGLPNVQLKLEIPIAIAHNDGDGTRAGAGDLLIGVK

Foldseek 3Di:
DDDPPPPDPDPPDDPDDDAAAAQDKDWDFDKDWDDDVQKIKMFHGWIWIWHHHVVKIKIKIWTFIWIAGNVPGIDTDTDDIDIDMD

Solvent-accessible surface area (backbone atoms only — not comparable to full-atom values): 5137 Å² total; per-residue (Å²): 138,83,84,83,76,83,72,74,72,78,79,90,76,70,89,71,76,74,80,50,54,64,78,30,79,46,80,47,75,52,67,47,78,49,78,56,94,64,37,38,40,32,28,59,56,24,42,39,39,36,40,16,38,88,94,37,32,45,36,42,35,49,26,31,28,34,44,33,33,82,90,76,48,77,49,73,44,80,42,77,74,46,78,51,76,89